Protein AF-A0A257GUP2-F1 (afdb_monomer_lite)

Foldseek 3Di:
DKDKDKDDDLVRLQVVQQVVVVVVVDDPVPDDPGSPDPSSQVVVLVVVQVVVVVVLVVCCLVLVDDDDDDRDHRDDDPDDDDDDDPDPAPAWDWDKDWDQDPVRGIMIMIMIHHDDDRDDPDDDDRPDDPDVVVVVVVVVVVVPPDDDPDDPPVVVVVVVVVPD

pLDDT: mean 77.07, std 12.58, range [42.03, 93.12]

Structure (mmCIF, N/CA/C/O backbone):
data_AF-A0A257GUP2-F1
#
_entry.id   AF-A0A257GUP2-F1
#
loop_
_atom_site.group_PDB
_atom_site.id
_atom_site.type_symbol
_atom_site.label_atom_id
_atom_site.label_alt_id
_atom_site.label_comp_id
_atom_site.label_asym_id
_atom_site.label_entity_id
_atom_site.label_seq_id
_atom_site.pdbx_PDB_ins_code
_atom_site.Cartn_x
_atom_site.Cartn_y
_atom_site.Cartn_z
_atom_site.occupancy
_atom_site.B_iso_or_equiv
_atom_site.auth_seq_id
_atom_site.auth_comp_id
_atom_site.auth_asym_id
_atom_site.auth_atom_id
_atom_site.pdbx_PDB_model_num
ATOM 1 N N . SER A 1 1 ? 8.484 3.786 -17.494 1.00 73.94 1 SER A N 1
ATOM 2 C CA . SER A 1 1 ? 7.887 4.549 -16.370 1.00 73.94 1 SER A CA 1
ATOM 3 C C . SER A 1 1 ? 6.695 3.787 -15.827 1.00 73.94 1 SER A C 1
ATOM 5 O O . SER A 1 1 ? 6.259 2.842 -16.473 1.00 73.94 1 SER A O 1
ATOM 7 N N . GLY A 1 2 ? 6.159 4.151 -14.661 1.00 79.56 2 GLY A N 1
ATOM 8 C CA . GLY A 1 2 ? 4.922 3.534 -14.194 1.00 79.56 2 GLY A CA 1
ATOM 9 C C . GLY A 1 2 ? 4.345 4.137 -12.925 1.00 79.56 2 GLY A C 1
ATOM 10 O O . GLY A 1 2 ? 4.949 5.000 -12.291 1.00 79.56 2 GLY A O 1
ATOM 11 N N . LEU A 1 3 ? 3.160 3.655 -12.578 1.00 84.38 3 LEU A N 1
ATOM 12 C CA . LEU A 1 3 ? 2.375 4.029 -11.418 1.00 84.38 3 LEU A CA 1
ATOM 13 C C . LEU A 1 3 ? 1.956 2.766 -10.665 1.00 84.38 3 LEU A C 1
ATOM 15 O O . LEU A 1 3 ? 1.494 1.798 -11.268 1.00 84.38 3 LEU A O 1
ATOM 19 N N . VAL A 1 4 ? 2.066 2.815 -9.341 1.00 83.81 4 VAL A N 1
ATOM 20 C CA . VAL A 1 4 ? 1.513 1.813 -8.428 1.00 83.81 4 VAL A CA 1
ATOM 21 C C . VAL A 1 4 ? 0.429 2.489 -7.598 1.00 83.81 4 VAL A C 1
ATOM 23 O O . VAL A 1 4 ? 0.668 3.550 -7.022 1.00 83.81 4 VAL A O 1
ATOM 26 N N . VAL A 1 5 ? -0.747 1.874 -7.516 1.00 87.06 5 VAL A N 1
ATOM 27 C CA . VAL A 1 5 ? -1.860 2.322 -6.676 1.00 87.06 5 VAL A CA 1
ATOM 28 C C . VAL A 1 5 ? -2.295 1.173 -5.781 1.00 87.06 5 VAL A C 1
ATOM 30 O O . VAL A 1 5 ? -2.525 0.060 -6.246 1.00 87.06 5 VAL A O 1
ATOM 33 N N . LEU A 1 6 ? -2.427 1.448 -4.488 1.00 88.81 6 LEU A N 1
ATOM 34 C CA . LEU A 1 6 ? -2.974 0.520 -3.506 1.00 88.81 6 LEU A CA 1
ATOM 35 C C . LEU A 1 6 ? -4.288 1.087 -2.982 1.00 88.81 6 LEU A C 1
ATOM 37 O O . LEU A 1 6 ? -4.335 2.218 -2.504 1.00 88.81 6 LEU A O 1
ATOM 41 N N . ASN A 1 7 ? -5.358 0.305 -3.097 1.00 87.44 7 ASN A N 1
ATOM 42 C CA . ASN A 1 7 ? -6.700 0.725 -2.708 1.00 87.44 7 ASN A CA 1
ATOM 43 C C . ASN A 1 7 ? -7.194 -0.101 -1.526 1.00 87.44 7 ASN A C 1
ATOM 45 O O . ASN A 1 7 ? -7.449 -1.298 -1.667 1.00 87.44 7 ASN A O 1
ATOM 49 N N . PHE A 1 8 ? -7.386 0.560 -0.386 1.00 89.62 8 PHE A N 1
ATOM 50 C CA . PHE A 1 8 ? -7.873 -0.053 0.845 1.00 89.62 8 PHE A CA 1
ATOM 51 C C . PHE A 1 8 ? -9.301 0.402 1.146 1.00 89.62 8 PHE A C 1
ATOM 53 O O . PHE A 1 8 ? -9.616 1.590 1.081 1.00 89.62 8 PHE A O 1
ATOM 60 N N . SER A 1 9 ? -10.168 -0.536 1.531 1.00 90.19 9 SER A N 1
ATOM 61 C CA . SER A 1 9 ? -11.419 -0.176 2.202 1.00 90.19 9 SER A CA 1
ATOM 62 C C . SER A 1 9 ? -11.132 0.296 3.631 1.00 90.19 9 SER A C 1
ATOM 64 O O . SER A 1 9 ? -10.114 -0.082 4.213 1.00 90.19 9 SER A O 1
ATOM 66 N N . ALA A 1 10 ? -12.051 1.056 4.236 1.00 89.00 10 ALA A N 1
ATOM 67 C CA . ALA A 1 10 ? -11.919 1.494 5.629 1.00 89.00 10 ALA A CA 1
ATOM 68 C C . ALA A 1 10 ? -11.672 0.318 6.595 1.00 89.00 10 ALA A C 1
ATOM 70 O O . ALA A 1 10 ? -10.799 0.395 7.453 1.00 89.00 10 ALA A O 1
ATOM 71 N N . ALA A 1 11 ? -12.388 -0.798 6.411 1.00 90.94 11 ALA A N 1
ATOM 72 C CA . ALA A 1 11 ? -12.208 -2.003 7.220 1.00 90.94 11 ALA A CA 1
ATOM 73 C C . ALA A 1 11 ? -10.810 -2.622 7.050 1.00 90.94 11 ALA A C 1
ATOM 75 O O . ALA A 1 11 ? -10.203 -3.043 8.031 1.00 90.94 11 ALA A O 1
ATOM 76 N N . THR A 1 12 ? -10.286 -2.631 5.821 1.00 92.12 12 THR A N 1
ATOM 77 C CA . THR A 1 12 ? -8.942 -3.149 5.537 1.00 92.12 12 THR A CA 1
ATOM 78 C C . THR A 1 12 ? -7.863 -2.256 6.139 1.00 92.12 12 THR A C 1
ATOM 80 O O . THR A 1 12 ? -6.946 -2.758 6.777 1.00 92.12 12 THR A O 1
ATOM 83 N N . ALA A 1 13 ? -7.984 -0.937 5.965 1.00 90.56 13 ALA A N 1
ATOM 84 C CA . ALA A 1 13 ? -7.031 0.027 6.508 1.00 90.56 13 ALA A CA 1
ATOM 85 C C . ALA A 1 13 ? -6.959 -0.066 8.038 1.00 90.56 13 ALA A C 1
ATOM 87 O O . ALA A 1 13 ? -5.867 -0.141 8.592 1.00 90.56 13 ALA A O 1
ATOM 88 N N . MET A 1 14 ? -8.114 -0.151 8.708 1.00 91.88 14 MET A N 1
ATOM 89 C CA . MET A 1 14 ? -8.170 -0.341 10.159 1.00 91.88 14 MET A CA 1
ATOM 90 C C . MET A 1 14 ? -7.551 -1.660 10.596 1.00 91.88 14 MET A C 1
ATOM 92 O O . MET A 1 14 ? -6.783 -1.679 11.545 1.00 91.88 14 MET A O 1
ATOM 96 N N . GLU A 1 15 ? -7.838 -2.762 9.904 1.00 92.44 15 GLU A N 1
ATOM 97 C CA . GLU A 1 15 ? -7.243 -4.052 10.247 1.00 92.44 15 GLU A CA 1
ATOM 98 C C . GLU A 1 15 ? -5.714 -4.036 10.122 1.00 92.44 15 GLU A C 1
ATOM 100 O O . GLU A 1 15 ? -5.026 -4.547 11.006 1.00 92.44 15 GLU A O 1
ATOM 105 N N . LEU A 1 16 ? -5.180 -3.457 9.043 1.00 90.00 16 LEU A N 1
ATOM 106 C CA . LEU A 1 16 ? -3.737 -3.354 8.828 1.00 90.00 16 LEU A CA 1
ATOM 107 C C . LEU A 1 16 ? -3.080 -2.467 9.891 1.00 90.00 16 LEU A C 1
ATOM 109 O O . LEU A 1 16 ? -2.083 -2.877 10.482 1.00 90.00 16 LEU A O 1
ATOM 113 N N . TYR A 1 17 ? -3.673 -1.308 10.180 1.00 91.94 17 TYR A N 1
ATOM 114 C CA . TYR A 1 17 ? -3.223 -0.403 11.238 1.00 91.94 17 TYR A CA 1
ATOM 115 C C . TYR A 1 17 ? -3.247 -1.072 12.622 1.00 91.94 17 TYR A C 1
ATOM 117 O O . TYR A 1 17 ? -2.232 -1.077 13.316 1.00 91.94 17 TYR A O 1
ATOM 125 N N . GLU A 1 18 ? -4.370 -1.691 13.003 1.00 91.38 18 GLU A N 1
ATOM 126 C CA . GLU A 1 18 ? -4.523 -2.378 14.289 1.00 91.38 18 GLU A CA 1
ATOM 127 C C . GLU A 1 18 ? -3.474 -3.476 14.451 1.00 91.38 18 GLU A C 1
ATOM 129 O O . GLU A 1 18 ? -2.805 -3.550 15.479 1.00 91.38 18 GLU A O 1
ATOM 134 N N . ASN A 1 19 ? -3.316 -4.332 13.437 1.00 90.19 19 ASN A N 1
ATOM 135 C CA . ASN A 1 19 ? -2.350 -5.424 13.486 1.00 90.19 19 ASN A CA 1
ATOM 136 C C . ASN A 1 19 ? -0.917 -4.894 13.591 1.00 90.19 19 ASN A C 1
ATOM 138 O O . ASN A 1 19 ? -0.124 -5.435 14.356 1.00 90.19 19 ASN A O 1
ATOM 142 N N . TYR A 1 20 ? -0.590 -3.829 12.859 1.00 89.81 20 TYR A N 1
ATOM 143 C CA . TYR A 1 20 ? 0.733 -3.218 12.900 1.00 89.81 20 TYR A CA 1
ATOM 144 C C . TYR A 1 20 ? 1.052 -2.630 14.285 1.00 89.81 20 TYR A C 1
ATOM 146 O O . TYR A 1 20 ? 2.099 -2.932 14.856 1.00 89.81 20 TYR A O 1
ATOM 154 N N . MET A 1 21 ? 0.128 -1.868 14.874 1.00 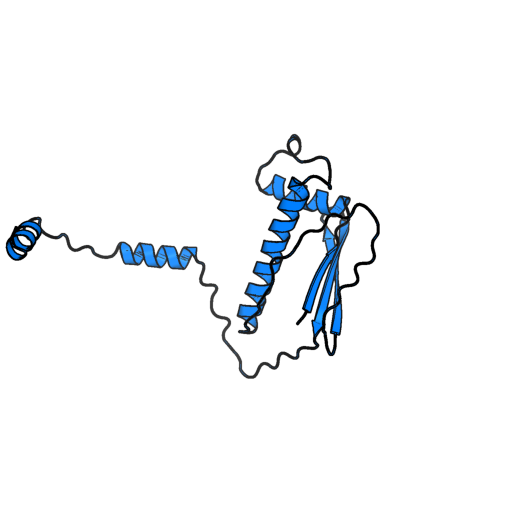89.19 21 MET A N 1
ATOM 155 C CA . MET A 1 21 ? 0.307 -1.275 16.205 1.00 89.19 21 MET A CA 1
ATOM 156 C C . MET A 1 21 ? 0.327 -2.319 17.327 1.00 89.19 21 MET A C 1
ATOM 158 O O . MET A 1 21 ? 1.134 -2.227 18.251 1.00 89.19 21 MET A O 1
ATOM 162 N N . VAL A 1 22 ? -0.509 -3.357 17.238 1.00 90.06 22 VAL A N 1
ATOM 163 C CA . VAL A 1 22 ? -0.488 -4.465 18.204 1.00 90.06 22 VAL A CA 1
ATOM 164 C C . VAL A 1 22 ? 0.831 -5.235 18.126 1.00 90.06 22 VAL A C 1
ATOM 166 O O . VAL A 1 22 ? 1.383 -5.592 19.165 1.00 90.06 22 VAL A O 1
ATOM 169 N N . ASN A 1 23 ? 1.380 -5.441 16.926 1.00 88.31 23 ASN A N 1
ATOM 170 C CA . ASN A 1 23 ? 2.699 -6.059 16.757 1.00 88.31 23 ASN A CA 1
ATOM 171 C C . ASN A 1 23 ? 3.837 -5.186 17.316 1.00 88.31 23 ASN A C 1
ATOM 173 O O . ASN A 1 23 ? 4.857 -5.722 17.737 1.00 88.31 23 ASN A O 1
ATOM 177 N N . MET A 1 24 ? 3.645 -3.865 17.379 1.00 87.62 24 MET A N 1
ATOM 178 C CA . MET A 1 24 ? 4.536 -2.917 18.066 1.00 87.62 24 MET A CA 1
ATOM 179 C C . MET A 1 24 ? 4.337 -2.889 19.595 1.00 87.62 24 MET A C 1
ATOM 181 O O . MET A 1 24 ? 5.035 -2.157 20.293 1.00 87.62 24 MET A O 1
ATOM 185 N N . GLY A 1 25 ? 3.404 -3.679 20.138 1.00 87.44 25 GLY A N 1
ATOM 186 C CA . GLY A 1 25 ? 3.144 -3.785 21.576 1.00 87.44 25 GLY A CA 1
ATOM 187 C C . GLY A 1 25 ? 2.100 -2.808 22.124 1.00 87.44 25 GLY A C 1
ATOM 188 O O . GLY A 1 25 ? 1.887 -2.781 23.336 1.00 87.44 25 GLY A O 1
ATOM 189 N N . MET A 1 26 ? 1.424 -2.033 21.270 1.00 87.75 26 MET A N 1
ATOM 190 C CA . MET A 1 26 ? 0.371 -1.113 21.705 1.00 87.75 26 MET A CA 1
ATOM 191 C C . MET A 1 26 ? -0.928 -1.872 22.040 1.00 87.75 26 MET A C 1
ATOM 193 O O . MET A 1 26 ? -1.369 -2.731 21.264 1.00 87.75 26 MET A O 1
ATOM 197 N N . PRO A 1 27 ? -1.587 -1.576 23.175 1.00 87.81 27 PRO A N 1
ATOM 198 C CA . PRO A 1 27 ? -2.844 -2.219 23.527 1.00 87.81 27 PRO A CA 1
ATOM 199 C C . PRO A 1 27 ? -3.990 -1.723 22.638 1.00 87.81 27 PRO A C 1
ATOM 201 O O . PRO A 1 27 ? -4.102 -0.541 22.323 1.00 87.81 27 PRO A O 1
ATOM 204 N N . LYS A 1 28 ? -4.926 -2.622 22.306 1.00 84.88 28 LYS A N 1
ATOM 205 C CA . LYS A 1 28 ? -6.079 -2.303 21.439 1.00 84.88 28 LYS A CA 1
ATOM 206 C C . LYS A 1 28 ? -6.955 -1.150 21.939 1.00 84.88 28 LYS A C 1
ATOM 208 O O . LYS A 1 28 ? -7.658 -0.542 21.144 1.00 84.88 28 LYS A O 1
ATOM 213 N N . SER A 1 29 ? -6.943 -0.877 23.241 1.00 86.38 29 SER A N 1
ATOM 214 C CA . SER A 1 29 ? -7.694 0.219 23.858 1.00 86.38 29 SER A CA 1
ATOM 215 C C . SER A 1 29 ? -7.148 1.609 23.530 1.00 86.38 29 SER A C 1
ATOM 217 O O . SER A 1 29 ? -7.880 2.579 23.688 1.00 86.38 29 SER A O 1
ATOM 219 N N . GLU A 1 30 ? -5.884 1.707 23.117 1.00 83.94 30 GLU A N 1
ATOM 220 C CA . GLU A 1 30 ? -5.205 2.974 22.806 1.00 83.94 30 GLU A CA 1
ATOM 221 C C . GLU A 1 30 ? -5.201 3.290 21.306 1.00 83.94 30 GLU A C 1
ATOM 223 O O . GLU A 1 30 ? -4.773 4.365 20.903 1.00 83.94 30 GLU A O 1
ATOM 228 N N . LEU A 1 31 ? -5.717 2.373 20.484 1.00 86.06 31 LEU A N 1
ATOM 229 C CA . LEU A 1 31 ? -5.764 2.526 19.037 1.00 86.06 31 LEU A CA 1
ATOM 230 C C . LEU A 1 31 ? -6.815 3.550 18.609 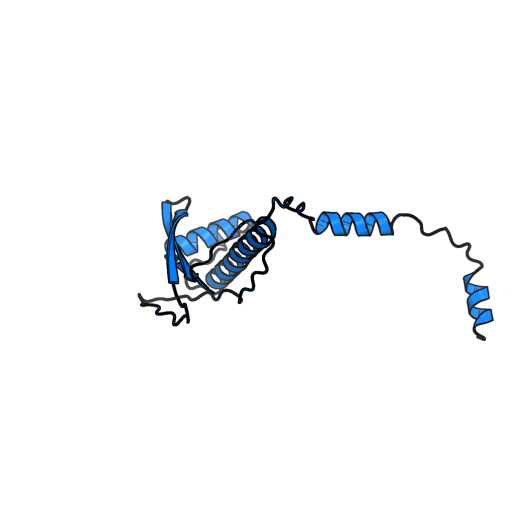1.00 86.06 31 LEU A C 1
ATOM 232 O O . LEU A 1 31 ? -7.894 3.661 19.203 1.00 86.06 31 LEU A O 1
ATOM 236 N N . ALA A 1 32 ? -6.535 4.238 17.504 1.00 82.81 32 ALA A N 1
ATOM 237 C CA . ALA A 1 32 ? -7.513 5.083 16.844 1.00 82.81 32 ALA A CA 1
ATOM 238 C C . ALA A 1 32 ? -8.780 4.281 16.505 1.00 82.81 32 ALA A C 1
ATOM 240 O O . ALA A 1 32 ? -8.725 3.186 15.952 1.00 82.81 32 ALA A O 1
ATOM 241 N N . SER A 1 33 ? -9.947 4.851 16.798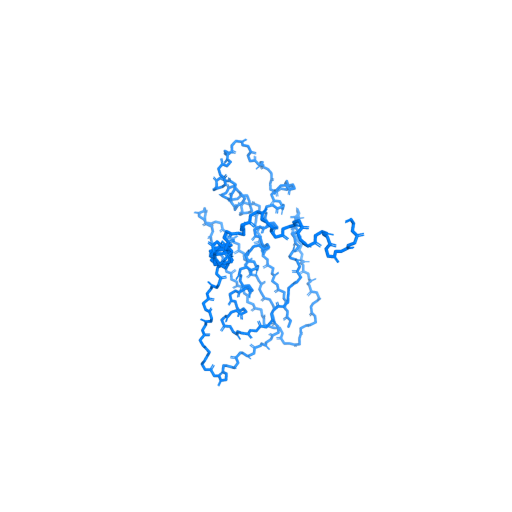 1.00 81.31 33 SER A N 1
ATOM 242 C CA . SER A 1 33 ? -11.238 4.224 16.488 1.00 81.31 33 SER A CA 1
ATOM 243 C C . SER A 1 33 ? -11.737 4.541 15.074 1.00 81.31 33 SER A C 1
ATOM 245 O O . SER A 1 33 ? -12.608 3.846 14.550 1.00 81.31 33 SER A O 1
ATOM 247 N N . ALA A 1 34 ? -11.198 5.592 14.448 1.00 82.69 34 ALA A N 1
ATOM 248 C CA . ALA A 1 34 ? -11.637 6.093 13.154 1.00 82.69 34 ALA A CA 1
ATOM 249 C C . ALA A 1 34 ? -10.555 5.923 12.081 1.00 82.69 34 ALA A C 1
ATOM 251 O O . ALA A 1 34 ? -9.443 6.428 12.217 1.00 82.69 34 ALA A O 1
ATOM 252 N N . HIS A 1 35 ? -10.937 5.317 10.955 1.00 79.25 35 HIS A N 1
ATOM 253 C CA . HIS A 1 35 ? -10.080 5.149 9.772 1.00 79.25 35 HIS A CA 1
ATOM 254 C C . HIS A 1 35 ? -9.634 6.465 9.125 1.00 79.25 35 HIS A C 1
ATOM 256 O O . HIS A 1 35 ? -8.688 6.478 8.346 1.00 79.25 35 HIS A O 1
ATOM 262 N N . THR A 1 36 ? -10.321 7.567 9.427 1.00 82.25 36 THR A N 1
ATOM 263 C CA . THR A 1 36 ? -9.978 8.915 8.961 1.00 82.25 36 THR A CA 1
ATOM 264 C C . THR A 1 36 ? -9.023 9.646 9.901 1.00 82.25 36 THR A C 1
ATOM 266 O O . THR A 1 36 ? -8.770 10.825 9.682 1.00 82.25 36 THR A O 1
ATOM 269 N N . SER A 1 37 ? -8.559 9.007 10.980 1.00 85.38 37 SER A N 1
ATOM 270 C CA . SER A 1 37 ? -7.560 9.596 11.873 1.00 85.38 37 SER A CA 1
ATOM 271 C C . SER A 1 37 ? -6.249 9.825 11.122 1.00 85.38 37 SER A C 1
ATOM 273 O O . SER A 1 37 ? -5.811 8.961 10.355 1.00 85.38 37 SER A O 1
ATOM 275 N N . ASP A 1 38 ? -5.596 10.956 11.390 1.00 85.06 38 ASP A N 1
ATOM 276 C CA . ASP A 1 38 ? -4.277 11.273 10.833 1.00 85.06 38 ASP A CA 1
ATOM 277 C C . ASP A 1 38 ? -3.256 10.180 11.169 1.00 85.06 38 ASP A C 1
ATOM 279 O O . ASP A 1 38 ? -2.415 9.836 10.344 1.00 85.06 38 ASP A O 1
ATOM 283 N N . GLU A 1 39 ? -3.374 9.565 12.347 1.00 87.50 39 GLU A N 1
ATOM 284 C CA . GLU A 1 39 ? -2.528 8.451 12.772 1.00 87.50 39 GLU A CA 1
ATOM 285 C C . GLU A 1 39 ? -2.631 7.252 11.820 1.00 87.50 39 GLU A C 1
ATOM 287 O O . GLU A 1 39 ? -1.611 6.741 11.361 1.00 87.50 39 GLU A O 1
ATOM 292 N N . VAL A 1 40 ? -3.852 6.845 11.455 1.00 87.31 40 VAL A N 1
ATOM 293 C CA . VAL A 1 40 ? -4.075 5.727 10.525 1.00 87.31 40 VAL A CA 1
ATOM 294 C C . VAL A 1 40 ? -3.470 6.062 9.165 1.00 87.31 40 VAL A C 1
ATOM 296 O O . VAL A 1 40 ? -2.773 5.235 8.584 1.00 87.31 40 VAL A O 1
ATOM 299 N N . SER A 1 41 ? -3.676 7.287 8.670 1.00 85.56 41 SER A N 1
ATOM 300 C CA . SER A 1 41 ? -3.091 7.734 7.401 1.00 85.56 41 SER A CA 1
ATOM 301 C C . SER A 1 41 ? -1.560 7.743 7.436 1.00 85.56 41 SER A C 1
ATOM 303 O O . SER A 1 41 ? -0.927 7.321 6.469 1.00 85.56 41 SER A O 1
ATOM 305 N N . ASN A 1 42 ? -0.961 8.190 8.541 1.00 86.81 42 ASN A N 1
ATOM 306 C CA . ASN A 1 42 ? 0.489 8.244 8.712 1.00 86.81 42 ASN A CA 1
ATOM 307 C C . ASN A 1 42 ? 1.099 6.842 8.772 1.00 86.81 42 ASN A C 1
ATOM 309 O O . ASN A 1 42 ? 2.045 6.563 8.040 1.00 86.81 42 ASN A O 1
ATOM 313 N N . ILE A 1 43 ? 0.531 5.944 9.581 1.00 88.56 43 ILE A N 1
ATOM 314 C CA . ILE A 1 43 ? 1.011 4.561 9.700 1.00 88.56 43 ILE A CA 1
ATOM 315 C C . ILE A 1 43 ? 0.829 3.801 8.390 1.00 88.56 43 ILE A C 1
ATOM 317 O O . ILE A 1 43 ? 1.738 3.099 7.958 1.00 88.56 43 ILE A O 1
ATOM 321 N N . MET A 1 44 ? -0.311 3.968 7.717 1.00 88.25 44 MET A N 1
ATOM 322 C CA . MET A 1 44 ? -0.513 3.371 6.399 1.00 88.25 44 MET A CA 1
ATOM 323 C C . MET A 1 44 ? 0.483 3.935 5.382 1.00 88.25 44 MET A C 1
ATOM 325 O O . MET A 1 44 ? 1.056 3.166 4.618 1.00 88.25 44 MET A O 1
ATOM 329 N N . GLY A 1 45 ? 0.742 5.245 5.395 1.00 86.06 45 GLY A N 1
ATOM 330 C CA . GLY A 1 45 ? 1.752 5.876 4.544 1.00 86.06 45 GLY A CA 1
ATOM 331 C C . GLY A 1 45 ? 3.158 5.322 4.783 1.00 86.06 45 GLY A C 1
ATOM 332 O O . GLY A 1 45 ? 3.853 4.992 3.824 1.00 86.06 45 GLY A O 1
ATOM 333 N N . GLU A 1 46 ? 3.546 5.144 6.044 1.00 87.44 46 GLU A N 1
ATOM 334 C CA . GLU A 1 46 ? 4.841 4.577 6.424 1.00 87.44 46 GLU A CA 1
ATOM 335 C C . GLU A 1 46 ? 4.960 3.099 6.040 1.00 87.44 46 GLU A C 1
ATOM 337 O O . GLU A 1 46 ? 5.949 2.683 5.438 1.00 87.44 46 GLU A O 1
ATOM 342 N N . LEU A 1 47 ? 3.914 2.308 6.281 1.00 87.12 47 LEU A N 1
ATOM 343 C CA . LEU A 1 47 ? 3.871 0.917 5.841 1.00 87.12 47 LEU A CA 1
ATOM 344 C C . LEU A 1 47 ? 3.995 0.818 4.312 1.00 87.12 47 LEU A C 1
ATOM 346 O O . LEU A 1 47 ? 4.685 -0.062 3.802 1.00 87.12 47 LEU A O 1
ATOM 350 N N . MET A 1 48 ? 3.365 1.730 3.563 1.00 84.88 48 MET A N 1
ATOM 351 C CA . MET A 1 48 ? 3.506 1.774 2.106 1.00 84.88 48 MET A CA 1
ATOM 352 C C . MET A 1 48 ? 4.916 2.197 1.681 1.00 84.88 48 MET A C 1
ATOM 354 O O . MET A 1 48 ? 5.462 1.587 0.763 1.00 84.88 48 MET A O 1
ATOM 358 N N . ASN A 1 49 ? 5.527 3.187 2.343 1.00 84.88 49 ASN A N 1
ATOM 359 C CA . ASN A 1 49 ? 6.931 3.554 2.116 1.00 84.88 49 ASN A CA 1
ATOM 360 C C . ASN A 1 49 ? 7.841 2.328 2.238 1.00 84.88 49 ASN A C 1
ATOM 362 O O . ASN A 1 49 ? 8.638 2.063 1.338 1.00 84.88 49 ASN A O 1
ATOM 366 N N . GLN A 1 50 ? 7.678 1.559 3.314 1.00 85.88 50 GLN A N 1
ATOM 367 C CA . GLN A 1 50 ? 8.479 0.368 3.592 1.00 85.88 50 GLN A CA 1
ATOM 368 C C . GLN A 1 50 ? 8.252 -0.727 2.551 1.00 85.88 50 GLN A C 1
ATOM 370 O O . GLN A 1 50 ? 9.212 -1.230 1.977 1.00 85.88 50 GLN A O 1
ATOM 375 N N . ILE A 1 51 ? 6.994 -1.051 2.230 1.00 84.56 51 ILE A N 1
ATOM 376 C CA . ILE A 1 51 ? 6.678 -2.105 1.254 1.00 84.56 51 ILE A CA 1
ATOM 377 C C . ILE A 1 51 ? 7.248 -1.776 -0.126 1.00 84.56 51 ILE A C 1
ATOM 379 O O . ILE A 1 51 ? 7.817 -2.653 -0.781 1.00 84.56 51 ILE A O 1
ATOM 383 N N . VAL A 1 52 ? 7.098 -0.532 -0.594 1.00 82.25 52 VAL A N 1
ATOM 384 C CA . VAL A 1 52 ? 7.614 -0.175 -1.919 1.00 82.25 52 VAL A CA 1
ATOM 385 C C . VAL A 1 52 ? 9.143 -0.052 -1.898 1.00 82.25 52 VAL A C 1
ATOM 387 O O . VAL A 1 52 ? 9.793 -0.482 -2.853 1.00 82.25 52 VAL A O 1
ATOM 390 N N . GLY A 1 53 ? 9.734 0.426 -0.801 1.00 83.88 53 GLY A N 1
ATOM 391 C CA . GLY A 1 53 ? 11.185 0.416 -0.591 1.00 83.88 53 GLY A CA 1
ATOM 392 C C . GLY A 1 53 ? 11.778 -0.995 -0.659 1.00 83.88 53 GLY A C 1
ATOM 393 O O . GLY A 1 53 ? 12.686 -1.247 -1.450 1.00 83.88 53 GLY A O 1
ATOM 394 N N . ASP A 1 54 ? 11.204 -1.946 0.077 1.00 85.88 54 ASP A N 1
ATOM 395 C CA . ASP A 1 54 ? 11.625 -3.350 0.066 1.00 85.88 54 ASP A CA 1
ATOM 396 C C . ASP A 1 54 ? 11.465 -3.989 -1.314 1.00 85.88 54 ASP A C 1
ATOM 398 O O . ASP A 1 54 ? 12.356 -4.695 -1.795 1.00 85.88 54 ASP A O 1
ATOM 402 N N . PHE A 1 55 ? 10.330 -3.749 -1.975 1.00 82.88 55 PHE A N 1
ATOM 403 C CA . PHE A 1 55 ? 10.077 -4.283 -3.309 1.00 82.88 55 PHE A CA 1
ATOM 404 C C . PHE A 1 55 ? 11.087 -3.746 -4.329 1.00 82.88 55 PHE A C 1
ATOM 406 O O . PHE A 1 55 ? 11.726 -4.523 -5.038 1.00 82.88 55 PHE A O 1
ATOM 413 N N . THR A 1 56 ? 11.277 -2.427 -4.381 1.00 79.88 56 THR A N 1
ATOM 414 C CA . THR A 1 56 ? 12.233 -1.798 -5.305 1.00 79.88 56 THR A CA 1
ATOM 415 C C . THR A 1 56 ? 13.668 -2.225 -5.011 1.00 79.88 56 THR A C 1
ATOM 417 O O . THR A 1 56 ? 14.416 -2.502 -5.949 1.00 79.88 56 THR A O 1
ATOM 420 N N . GLY A 1 57 ? 14.036 -2.373 -3.734 1.00 84.00 57 GLY A N 1
ATOM 421 C CA . GLY A 1 57 ? 15.327 -2.907 -3.308 1.00 84.00 57 GLY A CA 1
ATOM 422 C C . GLY A 1 57 ? 15.567 -4.336 -3.798 1.00 84.00 57 GLY A C 1
ATOM 423 O O . GLY A 1 57 ? 16.627 -4.621 -4.358 1.00 84.00 57 GLY A O 1
ATOM 424 N N . LYS A 1 58 ? 14.572 -5.224 -3.666 1.00 84.19 58 LYS A N 1
ATOM 425 C CA . LYS A 1 58 ? 14.647 -6.607 -4.171 1.00 84.19 58 LYS A CA 1
ATOM 426 C C . LYS A 1 58 ? 14.818 -6.656 -5.687 1.00 84.19 58 LYS A C 1
ATOM 428 O O . LYS A 1 58 ? 15.752 -7.298 -6.158 1.00 84.19 58 LYS A O 1
ATOM 433 N N . ILE A 1 59 ? 13.996 -5.921 -6.440 1.00 80.56 59 ILE A N 1
ATOM 434 C CA . ILE A 1 59 ? 14.084 -5.892 -7.909 1.00 80.56 59 ILE A CA 1
ATOM 435 C C . ILE A 1 59 ? 15.422 -5.309 -8.377 1.00 80.56 59 ILE A C 1
ATOM 437 O O . ILE A 1 59 ? 16.047 -5.854 -9.285 1.00 80.56 59 ILE A O 1
ATOM 441 N N . ARG A 1 60 ? 15.896 -4.230 -7.741 1.00 80.62 60 ARG A N 1
ATOM 442 C CA . ARG A 1 60 ? 17.217 -3.648 -8.017 1.00 80.62 60 ARG A CA 1
ATOM 443 C C . ARG A 1 60 ? 18.327 -4.685 -7.873 1.00 80.62 60 ARG A C 1
ATOM 445 O O . ARG A 1 60 ? 19.230 -4.716 -8.703 1.00 80.62 60 ARG A O 1
ATOM 452 N N . ARG A 1 61 ? 18.263 -5.520 -6.836 1.00 80.19 61 ARG A N 1
ATOM 453 C CA . ARG A 1 61 ? 19.260 -6.563 -6.567 1.00 80.19 61 ARG A CA 1
ATOM 454 C C . ARG A 1 61 ? 19.179 -7.706 -7.572 1.00 80.19 61 ARG A C 1
ATOM 456 O O . ARG A 1 61 ? 20.194 -8.101 -8.132 1.00 80.19 61 ARG A O 1
ATOM 463 N N . GLU A 1 62 ? 17.971 -8.205 -7.808 1.00 78.44 62 GLU A N 1
ATOM 464 C CA . GLU A 1 62 ? 17.719 -9.379 -8.645 1.00 78.44 62 GLU A CA 1
ATOM 465 C C . GLU A 1 62 ? 17.990 -9.106 -10.127 1.00 78.44 62 GLU A C 1
ATOM 467 O O . GLU A 1 62 ? 18.533 -9.952 -10.834 1.00 78.44 62 GLU A O 1
ATOM 472 N N . LEU A 1 63 ? 17.648 -7.906 -10.597 1.00 75.06 63 LEU A N 1
ATOM 473 C CA . LEU A 1 63 ? 17.783 -7.525 -12.001 1.00 75.06 63 LEU A CA 1
ATOM 474 C C . LEU A 1 63 ? 18.991 -6.611 -12.268 1.00 75.06 63 LEU A C 1
ATOM 476 O O . LEU A 1 63 ? 19.203 -6.218 -13.414 1.00 75.06 63 LEU A O 1
ATOM 480 N N . GLN A 1 64 ? 19.763 -6.250 -11.234 1.00 72.56 64 GLN A N 1
ATOM 481 C CA . GLN A 1 64 ? 20.874 -5.285 -11.301 1.00 72.56 64 GLN A CA 1
ATOM 482 C C . GLN A 1 64 ? 20.489 -3.960 -11.993 1.00 72.56 64 GLN A C 1
ATOM 484 O O . GLN A 1 64 ? 21.280 -3.364 -12.725 1.00 72.56 64 GLN A O 1
ATOM 489 N N . THR A 1 65 ? 19.259 -3.483 -11.776 1.00 72.31 65 THR A N 1
ATOM 490 C CA . THR A 1 65 ? 18.737 -2.262 -12.416 1.00 72.31 65 THR A CA 1
ATOM 491 C C . THR A 1 65 ? 18.725 -1.084 -11.454 1.00 72.31 65 THR A C 1
ATOM 493 O O . THR A 1 65 ? 18.710 -1.247 -10.235 1.00 72.31 65 THR A O 1
ATOM 496 N N . ASN A 1 66 ? 18.702 0.134 -11.995 1.00 75.44 66 ASN A N 1
ATOM 497 C CA . ASN A 1 66 ? 18.450 1.322 -11.192 1.00 75.44 66 ASN A CA 1
ATOM 498 C C . ASN A 1 66 ? 16.968 1.695 -11.279 1.00 75.44 66 ASN A C 1
ATOM 500 O O . ASN A 1 66 ? 16.482 2.060 -12.350 1.00 75.44 66 ASN A O 1
ATOM 504 N N . ILE A 1 67 ? 16.266 1.622 -10.149 1.00 76.44 67 ILE A N 1
ATOM 505 C CA . ILE A 1 67 ? 14.872 2.047 -10.030 1.00 76.44 67 ILE A CA 1
ATOM 506 C C . ILE A 1 67 ? 14.848 3.331 -9.215 1.00 76.44 67 ILE A C 1
ATOM 508 O O . ILE A 1 67 ? 15.312 3.363 -8.077 1.00 76.44 67 ILE A O 1
ATOM 512 N N . THR A 1 68 ? 14.285 4.385 -9.795 1.00 75.31 68 THR A N 1
ATOM 513 C CA . THR A 1 68 ? 13.982 5.621 -9.079 1.00 75.31 68 THR A CA 1
ATOM 514 C C . THR A 1 68 ? 12.494 5.659 -8.757 1.00 75.31 68 THR A C 1
ATOM 516 O O . THR A 1 68 ? 11.653 5.307 -9.585 1.00 75.31 68 THR A O 1
ATOM 519 N N . GLN A 1 69 ? 12.160 6.069 -7.536 1.00 70.25 69 GLN A N 1
ATOM 520 C CA . GLN A 1 69 ? 10.781 6.169 -7.080 1.00 70.25 69 GLN A CA 1
ATOM 521 C C . GLN A 1 69 ? 10.570 7.499 -6.356 1.00 70.25 69 GLN A C 1
ATOM 523 O O . GLN A 1 69 ? 11.407 7.935 -5.567 1.00 70.25 69 GLN A O 1
ATOM 528 N N . ASN A 1 70 ? 9.430 8.134 -6.615 1.00 75.38 70 ASN A N 1
ATOM 529 C CA . ASN A 1 70 ? 8.951 9.242 -5.797 1.00 75.38 70 ASN A CA 1
ATOM 530 C C . ASN A 1 70 ? 8.363 8.706 -4.484 1.00 75.38 70 ASN A C 1
ATOM 532 O O . ASN A 1 70 ? 7.847 7.586 -4.452 1.00 75.38 70 ASN A O 1
ATOM 536 N N . GLN A 1 71 ? 8.373 9.520 -3.423 1.00 75.62 71 GLN A N 1
ATOM 537 C CA . GLN A 1 71 ? 7.698 9.148 -2.178 1.00 75.62 71 GLN A CA 1
ATOM 538 C C . GLN A 1 71 ? 6.215 8.844 -2.448 1.00 75.62 71 GLN A C 1
ATOM 540 O O . GLN A 1 71 ? 5.531 9.670 -3.073 1.00 75.62 71 GLN A O 1
ATOM 545 N N . PRO A 1 72 ? 5.707 7.679 -2.011 1.00 77.69 72 PRO A N 1
ATOM 546 C CA . PRO A 1 72 ? 4.295 7.372 -2.117 1.00 77.69 72 PRO A CA 1
ATOM 547 C C . PRO A 1 72 ? 3.488 8.377 -1.292 1.00 77.69 72 PRO A C 1
ATOM 549 O O . PRO A 1 72 ? 3.889 8.827 -0.220 1.00 77.69 72 PRO A O 1
ATOM 552 N N . LYS A 1 73 ? 2.332 8.758 -1.832 1.00 81.88 73 LYS A N 1
ATOM 553 C CA . LYS A 1 73 ? 1.422 9.712 -1.200 1.00 81.88 73 LYS A CA 1
ATOM 554 C C . LYS A 1 73 ? 0.163 8.980 -0.769 1.00 81.88 73 LYS A C 1
ATOM 556 O O . LYS A 1 73 ? -0.511 8.386 -1.608 1.00 81.88 73 LYS A O 1
ATOM 561 N N . MET A 1 74 ? -0.156 9.054 0.520 1.00 81.69 74 MET A N 1
ATOM 562 C CA . MET A 1 74 ? -1.404 8.517 1.055 1.00 81.69 74 MET A CA 1
ATOM 563 C C . MET A 1 74 ? -2.536 9.522 0.829 1.00 81.69 74 MET A C 1
ATOM 565 O O . MET A 1 74 ? -2.402 10.702 1.150 1.00 81.69 74 MET A O 1
ATOM 569 N N . LEU A 1 75 ? -3.646 9.055 0.260 1.00 80.75 75 LEU A N 1
ATOM 570 C CA . LEU A 1 75 ? -4.839 9.862 0.014 1.00 80.75 75 LEU A CA 1
ATOM 571 C C . LEU A 1 75 ? -6.030 9.224 0.725 1.00 80.75 75 LEU A C 1
ATOM 573 O O . LEU A 1 75 ? -6.426 8.105 0.404 1.00 80.75 75 LEU A O 1
ATOM 577 N N . VAL A 1 76 ? -6.619 9.953 1.671 1.00 79.25 76 VAL A N 1
ATOM 578 C CA . VAL A 1 76 ? -7.844 9.535 2.362 1.00 79.25 76 VAL A CA 1
ATOM 579 C C . VAL A 1 76 ? -9.040 10.155 1.653 1.00 79.25 76 VAL A C 1
ATOM 581 O O . VAL A 1 76 ? -9.162 11.375 1.546 1.00 79.25 76 VAL A O 1
ATOM 584 N N . LEU A 1 77 ? -9.929 9.305 1.143 1.00 80.19 77 LEU A N 1
ATOM 585 C CA . LEU A 1 77 ? -11.072 9.715 0.336 1.00 80.19 77 LEU A CA 1
ATOM 586 C C . LEU A 1 77 ? -12.366 9.228 0.989 1.00 80.19 77 LEU A C 1
ATOM 588 O O . LEU A 1 77 ? -12.618 8.033 1.085 1.00 80.19 77 LEU A O 1
ATOM 592 N N . ASN A 1 78 ? -13.219 10.170 1.394 1.00 74.81 78 ASN A N 1
ATOM 593 C CA . ASN A 1 78 ? -14.506 9.878 2.044 1.00 74.81 78 ASN A CA 1
ATOM 594 C C . ASN A 1 78 ? -15.661 9.669 1.048 1.00 74.81 78 ASN A C 1
ATOM 596 O O . ASN A 1 78 ? -16.818 9.534 1.443 1.00 74.81 78 ASN A O 1
ATOM 600 N N . LYS A 1 79 ? -15.375 9.710 -0.256 1.00 74.75 79 LYS A N 1
ATOM 601 C CA . LYS A 1 79 ? -16.346 9.527 -1.339 1.00 74.75 79 LYS A CA 1
ATOM 602 C C . LYS A 1 79 ? -15.739 8.643 -2.414 1.00 74.75 79 LYS A C 1
ATOM 604 O O . LYS A 1 79 ? -14.532 8.684 -2.638 1.00 74.75 79 LYS A O 1
ATOM 609 N N . GLN A 1 80 ? -16.590 7.896 -3.111 1.00 69.38 80 GLN A N 1
ATOM 610 C CA . GLN A 1 80 ? -16.170 7.192 -4.313 1.00 69.38 80 GLN A CA 1
ATOM 611 C C . GLN A 1 80 ? -15.751 8.223 -5.365 1.00 69.38 80 GLN A C 1
ATOM 613 O O . GLN A 1 80 ? -16.543 9.082 -5.754 1.00 69.38 80 GLN A O 1
ATOM 618 N N . VAL A 1 81 ? -14.498 8.146 -5.799 1.00 68.38 81 VAL A N 1
ATOM 619 C CA . VAL A 1 81 ? -13.922 9.017 -6.824 1.00 68.38 81 VAL A CA 1
ATOM 620 C C . VAL A 1 81 ? -13.280 8.162 -7.904 1.00 68.38 81 VAL A C 1
ATOM 622 O O . VAL A 1 81 ? -12.779 7.072 -7.633 1.00 68.38 81 VAL A O 1
ATOM 625 N N . VAL A 1 82 ? -13.306 8.660 -9.136 1.00 72.19 82 VAL A N 1
ATOM 626 C CA . VAL A 1 82 ? -12.528 8.093 -10.236 1.00 72.19 82 VAL A CA 1
ATOM 627 C C . VAL A 1 82 ? -11.208 8.844 -10.264 1.00 72.19 82 VAL A C 1
ATOM 629 O O . VAL A 1 82 ? -11.189 10.050 -10.512 1.00 72.19 82 VAL A O 1
ATOM 632 N N . LEU A 1 83 ? -10.114 8.148 -9.962 1.00 65.44 83 LEU A N 1
ATOM 633 C CA . LEU A 1 83 ? -8.778 8.711 -10.081 1.00 65.44 83 LEU A CA 1
ATOM 634 C C . LEU A 1 83 ? -8.268 8.442 -11.498 1.00 65.44 83 LEU A C 1
ATOM 636 O O . LEU A 1 83 ? -7.901 7.317 -11.827 1.00 65.44 83 LEU A O 1
ATOM 640 N N . SER A 1 84 ? -8.255 9.476 -12.334 1.00 67.00 84 SER A N 1
ATOM 641 C CA . SER A 1 84 ? -7.565 9.433 -13.622 1.00 67.00 84 SER A CA 1
ATOM 642 C C . SER A 1 84 ? -6.156 9.962 -13.421 1.00 67.00 84 SER A C 1
ATOM 644 O O . SER A 1 84 ? -5.979 11.136 -13.096 1.00 67.00 84 SER A O 1
ATOM 646 N N . VAL A 1 85 ? -5.158 9.101 -13.590 1.00 66.31 85 VAL A N 1
ATOM 647 C CA . VAL A 1 85 ? -3.758 9.516 -13.516 1.00 66.31 85 VAL A CA 1
ATOM 648 C C . VAL A 1 85 ? -3.230 9.672 -14.932 1.00 66.31 85 VAL A C 1
ATOM 650 O O . VAL A 1 85 ? -3.099 8.692 -15.663 1.00 66.31 85 VAL A O 1
ATOM 653 N N . ASP A 1 86 ? -2.950 10.916 -15.312 1.00 66.50 86 ASP A N 1
ATOM 654 C CA . ASP A 1 86 ? -2.302 11.236 -16.580 1.00 66.50 86 ASP A CA 1
ATOM 655 C C . ASP A 1 86 ? -0.816 10.880 -16.463 1.00 66.50 86 ASP A C 1
ATOM 657 O O . ASP A 1 86 ? -0.002 11.619 -15.905 1.00 66.50 86 ASP A O 1
ATOM 661 N N . THR A 1 87 ? -0.493 9.661 -16.881 1.00 67.62 87 THR A N 1
ATOM 662 C CA . THR A 1 87 ? 0.880 9.175 -16.981 1.00 67.62 87 THR A CA 1
ATOM 663 C C . THR A 1 87 ? 1.214 9.080 -18.460 1.00 67.62 87 THR A C 1
ATOM 665 O O . THR A 1 87 ? 0.496 8.431 -19.216 1.00 67.62 87 THR A O 1
ATOM 668 N N . GLN A 1 88 ? 2.296 9.742 -18.880 1.00 68.88 88 GLN A N 1
ATOM 669 C CA . GLN A 1 88 ? 2.823 9.614 -20.239 1.00 68.88 88 GLN A CA 1
ATOM 670 C C . GLN A 1 88 ? 3.470 8.230 -20.371 1.00 68.88 88 GLN A C 1
ATOM 672 O O . GLN A 1 88 ? 4.660 8.067 -20.111 1.00 68.88 88 GLN A O 1
ATOM 677 N N . LEU A 1 89 ? 2.642 7.229 -20.672 1.00 75.81 89 LEU A N 1
ATOM 678 C CA . LEU A 1 89 ? 3.042 5.853 -20.945 1.00 75.81 89 LEU A CA 1
ATOM 679 C C . LEU A 1 89 ? 2.807 5.573 -22.432 1.00 75.81 89 LEU A C 1
ATOM 681 O O . LEU A 1 89 ? 1.706 5.807 -22.934 1.00 75.81 89 LEU A O 1
ATOM 685 N N . ASP A 1 90 ? 3.823 5.073 -23.131 1.00 75.56 90 ASP A N 1
ATOM 686 C CA . ASP A 1 90 ? 3.756 4.820 -24.577 1.00 75.56 90 ASP A CA 1
ATOM 687 C C . ASP A 1 90 ? 2.949 3.550 -24.876 1.00 75.56 90 ASP A C 1
ATOM 689 O O . ASP A 1 90 ? 2.074 3.523 -25.744 1.00 75.56 90 ASP A O 1
ATOM 693 N N . GLN A 1 91 ? 3.242 2.477 -24.135 1.00 78.88 91 GLN A N 1
ATOM 694 C CA . GLN A 1 91 ? 2.566 1.181 -24.230 1.00 78.88 91 GLN A CA 1
ATOM 695 C C . GLN A 1 91 ? 2.277 0.659 -22.819 1.00 78.88 91 GLN A C 1
ATOM 697 O O . GLN A 1 91 ? 3.019 -0.191 -22.316 1.00 78.88 91 GLN A O 1
ATOM 702 N N . PRO A 1 92 ? 1.233 1.182 -22.149 1.00 80.44 92 PRO A N 1
ATOM 703 C CA . PRO A 1 92 ? 0.942 0.814 -20.774 1.00 80.44 92 PRO A CA 1
ATOM 704 C C . PRO A 1 92 ? 0.451 -0.634 -20.674 1.00 80.44 92 PRO A C 1
ATOM 706 O O . PRO A 1 92 ? -0.564 -1.012 -21.259 1.00 80.44 92 PRO A O 1
ATOM 709 N N . GLU A 1 93 ? 1.128 -1.431 -19.855 1.00 83.19 93 GLU A N 1
ATOM 710 C CA . GLU A 1 93 ? 0.608 -2.683 -19.323 1.00 83.19 93 GLU A CA 1
ATOM 711 C C . GLU A 1 93 ? 0.013 -2.446 -17.937 1.00 83.19 93 GLU A C 1
ATOM 713 O O . GLU A 1 93 ? 0.688 -1.950 -17.034 1.00 83.19 93 GLU A O 1
ATOM 718 N N . SER A 1 94 ? -1.248 -2.846 -17.755 1.00 86.06 94 SER A N 1
ATOM 719 C CA . SER A 1 94 ? -1.914 -2.805 -16.455 1.00 86.06 94 SER A CA 1
ATOM 720 C C . SER A 1 94 ? -2.013 -4.202 -15.848 1.00 86.06 94 SER A C 1
ATOM 722 O O . SER A 1 94 ? -2.447 -5.157 -16.496 1.00 86.06 94 SER A O 1
ATOM 724 N N . ARG A 1 95 ? -1.618 -4.325 -14.582 1.00 87.69 95 ARG A N 1
ATOM 725 C CA . ARG A 1 95 ? -1.721 -5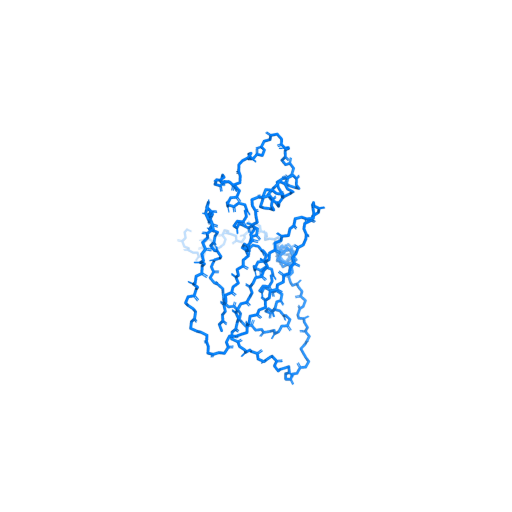.544 -13.779 1.00 87.69 95 ARG A CA 1
ATOM 726 C C . ARG A 1 95 ? -2.454 -5.213 -12.486 1.00 87.69 95 ARG A C 1
ATOM 728 O O . ARG A 1 95 ? -2.107 -4.252 -11.807 1.00 87.69 95 ARG A O 1
ATOM 735 N N . ARG A 1 96 ? -3.443 -6.032 -12.124 1.00 90.00 96 ARG A N 1
ATOM 736 C CA . ARG A 1 96 ? -4.115 -5.966 -10.821 1.00 90.00 96 ARG A CA 1
ATOM 737 C C . ARG A 1 96 ? -3.803 -7.226 -10.030 1.00 90.00 96 ARG A C 1
ATOM 739 O O . ARG A 1 96 ? -4.061 -8.331 -10.503 1.00 90.00 96 ARG A O 1
ATOM 746 N N . VAL A 1 97 ? -3.290 -7.050 -8.821 1.00 90.44 97 VAL A N 1
ATOM 747 C CA . VAL A 1 97 ? -3.066 -8.121 -7.848 1.00 90.44 97 VAL A CA 1
ATOM 748 C C . VAL A 1 97 ? -4.073 -7.957 -6.719 1.00 90.44 97 VAL A C 1
ATOM 750 O O . VAL A 1 97 ? -4.317 -6.847 -6.248 1.00 90.44 97 VAL A O 1
ATOM 753 N N . THR A 1 98 ? -4.685 -9.066 -6.314 1.00 92.88 98 THR A N 1
ATOM 754 C CA . THR A 1 98 ? -5.676 -9.097 -5.233 1.00 92.88 98 THR A CA 1
ATOM 755 C C . THR A 1 98 ? -5.049 -9.715 -3.996 1.00 92.88 98 THR A C 1
ATOM 757 O O . THR A 1 98 ? -4.464 -10.794 -4.080 1.00 92.88 98 THR A O 1
ATOM 760 N N . PHE A 1 99 ? -5.204 -9.048 -2.860 1.00 91.94 99 PHE A N 1
ATOM 761 C CA . PHE A 1 99 ? -4.725 -9.509 -1.565 1.00 91.94 99 PHE A CA 1
ATOM 762 C C . PHE A 1 99 ? -5.893 -9.753 -0.619 1.00 91.94 99 PHE A C 1
ATOM 764 O O . PHE A 1 99 ? -6.930 -9.093 -0.712 1.00 91.94 99 PHE A O 1
ATOM 771 N N . TYR A 1 100 ? -5.688 -10.684 0.310 1.00 93.12 100 TYR A N 1
ATOM 772 C CA . TYR A 1 100 ? -6.636 -11.026 1.361 1.00 93.12 100 TYR A CA 1
ATOM 773 C C . TYR A 1 100 ? -5.961 -10.827 2.712 1.00 93.12 100 TYR A C 1
ATOM 775 O O . TYR A 1 100 ? -4.846 -11.305 2.927 1.00 93.12 100 TYR A O 1
ATOM 783 N N . THR A 1 101 ? -6.625 -10.116 3.614 1.00 92.38 101 THR A N 1
ATOM 784 C CA . THR A 1 101 ? -6.182 -10.000 5.005 1.00 92.38 101 THR A CA 1
ATOM 785 C C . THR A 1 101 ? -6.582 -11.225 5.827 1.00 92.38 101 THR A C 1
ATOM 787 O O . THR A 1 101 ? -7.344 -12.081 5.373 1.00 92.38 101 THR A O 1
ATOM 790 N N . SER A 1 102 ? -6.125 -11.286 7.080 1.00 90.44 102 SER A N 1
ATOM 791 C CA . SER A 1 102 ? -6.482 -12.346 8.030 1.00 90.44 102 SER A CA 1
ATOM 792 C C . SER A 1 102 ? -7.984 -12.405 8.321 1.00 90.44 102 SER A C 1
ATOM 794 O O . SER A 1 102 ? -8.529 -13.490 8.508 1.00 90.44 102 SER A O 1
ATOM 796 N N . LYS A 1 103 ? -8.676 -11.256 8.332 1.00 92.25 103 LYS A N 1
ATOM 797 C CA . LYS A 1 103 ? -10.144 -11.182 8.445 1.00 92.25 103 LYS A CA 1
ATOM 798 C C . LYS A 1 103 ? -10.855 -11.322 7.088 1.00 92.25 103 LYS A C 1
ATOM 800 O O . LYS A 1 103 ? -12.053 -11.065 7.003 1.00 92.25 103 LYS A O 1
ATOM 805 N N . ASN A 1 104 ? -10.142 -11.742 6.040 1.00 92.19 104 ASN A N 1
ATOM 806 C CA . ASN A 1 104 ? -10.659 -11.961 4.689 1.00 92.19 104 ASN A CA 1
ATOM 807 C C . ASN A 1 104 ? -11.183 -10.679 4.004 1.00 92.19 104 ASN A C 1
ATOM 809 O O . ASN A 1 104 ? -12.035 -10.747 3.112 1.00 92.19 104 ASN A O 1
ATOM 813 N N . ASN A 1 105 ? -10.668 -9.511 4.404 1.00 92.06 105 ASN A N 1
ATOM 814 C CA . ASN A 1 105 ? -10.889 -8.266 3.679 1.00 92.06 105 ASN A CA 1
ATOM 815 C C . ASN A 1 105 ? -10.017 -8.240 2.424 1.00 92.06 105 ASN A C 1
ATOM 817 O O . ASN A 1 105 ? -8.889 -8.734 2.427 1.00 92.06 105 ASN A O 1
ATOM 821 N N . ILE A 1 106 ? -10.547 -7.654 1.353 1.00 91.94 106 ILE A N 1
ATOM 822 C CA . ILE A 1 106 ? -9.876 -7.602 0.056 1.00 91.94 106 ILE A CA 1
ATOM 823 C C . ILE A 1 106 ? -9.324 -6.200 -0.174 1.00 91.94 106 ILE A C 1
ATOM 825 O O . ILE A 1 106 ? -10.035 -5.209 0.010 1.00 91.94 106 ILE A O 1
ATOM 829 N N . PHE A 1 107 ? -8.086 -6.128 -0.651 1.00 91.94 107 PHE A N 1
ATOM 830 C CA . PHE A 1 107 ? -7.521 -4.916 -1.232 1.00 91.94 107 PHE A CA 1
ATOM 831 C C . PHE A 1 107 ? -6.744 -5.235 -2.502 1.00 91.94 107 PHE A C 1
ATOM 833 O O . PHE A 1 107 ? -6.387 -6.386 -2.773 1.00 91.94 107 PHE A O 1
ATOM 840 N N . TYR A 1 108 ? -6.507 -4.198 -3.297 1.00 90.00 108 TYR A N 1
ATOM 841 C CA . TYR A 1 108 ? -5.922 -4.341 -4.622 1.00 90.00 108 TYR A CA 1
ATOM 842 C C . TYR A 1 108 ? -4.654 -3.513 -4.736 1.00 90.00 108 TYR A C 1
ATOM 844 O O . TYR A 1 108 ? -4.631 -2.356 -4.313 1.00 90.00 108 TYR A O 1
ATOM 852 N N . LEU A 1 109 ? -3.641 -4.106 -5.364 1.00 88.56 109 LEU A N 1
ATOM 853 C CA . LEU A 1 109 ? -2.533 -3.382 -5.970 1.00 88.56 109 LEU A CA 1
ATOM 854 C C . LEU A 1 109 ? -2.794 -3.304 -7.466 1.00 88.56 109 LEU A C 1
ATOM 856 O O . LEU A 1 109 ? -3.011 -4.321 -8.124 1.00 88.56 109 LEU A O 1
ATOM 860 N N . GLU A 1 110 ? -2.747 -2.099 -7.999 1.00 87.88 110 GLU A N 1
ATOM 861 C CA . GLU A 1 110 ? -2.825 -1.822 -9.422 1.00 87.88 110 GLU A CA 1
ATOM 862 C C . GLU A 1 110 ? -1.495 -1.235 -9.863 1.00 87.88 110 GLU A C 1
ATOM 864 O O . GLU A 1 110 ? -1.040 -0.224 -9.338 1.00 87.88 110 GLU A O 1
ATOM 869 N N . LEU A 1 111 ? -0.858 -1.899 -10.817 1.00 85.06 111 LEU A N 1
ATOM 870 C CA . LEU A 1 111 ? 0.387 -1.472 -11.426 1.00 85.06 111 LEU A CA 1
ATOM 871 C C . LEU A 1 111 ? 0.100 -1.129 -12.881 1.00 85.06 111 LEU A C 1
ATOM 873 O O . LEU A 1 111 ? -0.457 -1.951 -13.607 1.00 85.06 111 LEU A O 1
ATOM 877 N N . ALA A 1 112 ? 0.501 0.059 -13.308 1.00 86.00 112 ALA A N 1
ATOM 878 C CA . ALA A 1 112 ? 0.550 0.446 -14.708 1.00 86.00 112 ALA A CA 1
ATOM 879 C C . ALA A 1 112 ? 1.996 0.803 -15.048 1.00 86.00 112 ALA A C 1
ATOM 881 O O . ALA A 1 112 ? 2.539 1.740 -14.470 1.00 86.00 112 ALA A O 1
ATOM 882 N N . ILE A 1 113 ? 2.637 0.058 -15.943 1.00 85.50 113 ILE A N 1
ATOM 883 C CA . ILE A 1 113 ? 4.023 0.307 -16.367 1.00 85.50 113 ILE A CA 1
ATOM 884 C C . ILE A 1 113 ? 4.119 0.282 -17.884 1.00 85.50 113 ILE A C 1
ATOM 886 O O . ILE A 1 113 ? 3.363 -0.431 -18.536 1.00 85.50 113 ILE A O 1
ATOM 890 N N . ASP A 1 114 ? 5.067 1.021 -18.452 1.00 83.62 114 ASP A N 1
ATOM 891 C CA . ASP A 1 114 ? 5.437 0.819 -19.852 1.00 83.62 114 ASP A CA 1
ATOM 892 C C . ASP A 1 114 ? 5.918 -0.617 -20.054 1.00 83.62 114 ASP A C 1
ATOM 894 O O . ASP A 1 114 ? 6.691 -1.139 -19.238 1.00 83.62 114 ASP A O 1
ATOM 898 N N . ARG A 1 115 ? 5.486 -1.244 -21.152 1.00 80.25 115 ARG A N 1
ATOM 899 C CA . ARG A 1 115 ? 5.979 -2.560 -21.552 1.00 80.25 115 ARG A CA 1
ATOM 900 C C . ARG A 1 115 ? 7.509 -2.552 -21.554 1.00 80.25 115 ARG A C 1
ATOM 902 O O . ARG A 1 115 ? 8.142 -1.886 -22.368 1.00 80.25 115 ARG A O 1
ATOM 909 N N . THR A 1 116 ? 8.084 -3.308 -20.625 1.00 72.12 116 THR A N 1
ATOM 910 C CA . THR A 1 116 ? 9.529 -3.395 -20.410 1.00 72.12 116 THR A CA 1
ATOM 911 C C . THR A 1 116 ? 9.934 -4.859 -20.494 1.00 72.12 116 THR A C 1
ATOM 913 O O . THR A 1 116 ? 9.405 -5.693 -19.761 1.00 72.12 116 THR A O 1
ATOM 916 N N . GLU A 1 117 ? 10.858 -5.184 -21.396 1.00 71.62 117 GLU A N 1
ATOM 917 C CA . GLU A 1 117 ? 11.402 -6.535 -21.536 1.00 71.62 117 GLU A CA 1
ATOM 918 C C . GLU A 1 117 ? 12.756 -6.610 -20.825 1.00 71.62 117 GLU A C 1
ATOM 920 O O . GLU A 1 117 ? 13.706 -5.913 -21.183 1.00 71.62 117 GLU A O 1
ATOM 925 N N . PHE A 1 118 ? 12.847 -7.458 -19.799 1.00 69.25 118 PHE A N 1
ATOM 926 C CA . PHE A 1 118 ? 14.101 -7.719 -19.095 1.00 69.25 118 PHE A CA 1
ATOM 927 C C . PHE A 1 118 ? 14.826 -8.875 -19.780 1.00 69.25 118 PHE A C 1
ATOM 929 O O . PHE A 1 118 ? 14.552 -10.046 -19.522 1.00 69.25 118 PHE A O 1
ATOM 936 N N . ILE A 1 119 ? 15.743 -8.544 -20.686 1.00 72.75 119 ILE A N 1
ATOM 937 C CA . ILE A 1 119 ? 16.560 -9.540 -21.380 1.00 72.75 119 ILE A CA 1
ATOM 938 C C . ILE A 1 119 ? 17.811 -9.794 -20.541 1.00 72.75 119 ILE A C 1
ATOM 940 O O . ILE A 1 119 ? 18.726 -8.971 -20.495 1.00 72.75 119 ILE A O 1
ATOM 944 N N . LYS A 1 120 ? 17.850 -10.946 -19.870 1.00 66.81 120 LYS A N 1
ATOM 945 C CA . LYS A 1 120 ? 19.038 -11.401 -19.145 1.00 66.81 120 LYS A CA 1
ATOM 946 C C . LYS A 1 120 ? 20.135 -11.743 -20.156 1.00 66.81 120 LYS A C 1
ATOM 948 O O . LYS A 1 120 ? 20.047 -12.754 -20.844 1.00 66.81 120 LYS A O 1
ATOM 953 N N . LEU A 1 121 ? 21.146 -10.881 -20.269 1.00 71.44 121 LEU A N 1
ATOM 954 C CA . LEU A 1 121 ? 22.265 -11.095 -21.195 1.00 71.44 121 LEU A CA 1
ATOM 955 C C . LEU A 1 121 ? 23.291 -12.104 -20.654 1.00 71.44 121 LEU A C 1
ATOM 957 O O . LEU A 1 121 ? 23.909 -12.808 -21.444 1.00 71.44 121 LEU A O 1
ATOM 961 N N . HIS A 1 122 ? 23.464 -12.183 -19.329 1.00 70.94 122 HIS A N 1
ATOM 962 C CA . HIS A 1 122 ? 24.399 -13.092 -18.657 1.00 70.94 122 HIS A CA 1
ATOM 963 C C . HIS A 1 122 ? 23.819 -13.568 -17.319 1.00 70.94 122 HIS A C 1
ATOM 965 O O . HIS A 1 122 ? 22.985 -12.886 -16.725 1.00 70.94 122 HIS A O 1
ATOM 971 N N . ASP A 1 123 ? 24.268 -14.724 -16.827 1.00 66.75 123 ASP A N 1
ATOM 972 C CA . ASP A 1 123 ? 23.997 -15.143 -15.453 1.00 66.75 123 ASP A CA 1
ATOM 973 C C . ASP A 1 123 ? 24.823 -14.296 -14.484 1.00 66.75 123 ASP A C 1
ATOM 975 O O . ASP A 1 123 ? 26.050 -14.354 -14.478 1.00 66.75 123 ASP A O 1
ATOM 979 N N . PHE A 1 124 ? 24.138 -13.470 -13.696 1.00 67.88 124 PHE A N 1
ATOM 980 C CA . PHE A 1 124 ? 24.741 -12.691 -12.620 1.00 67.88 124 PHE A CA 1
ATOM 981 C C . PHE A 1 124 ? 24.543 -13.444 -11.302 1.00 67.88 124 PHE A C 1
ATOM 983 O O . PHE A 1 124 ? 23.448 -13.955 -11.045 1.00 67.88 124 PHE A O 1
ATOM 990 N N . GLU A 1 125 ? 25.574 -13.498 -10.461 1.00 62.84 125 GLU A N 1
ATOM 991 C CA . GLU A 1 125 ? 25.410 -13.902 -9.066 1.00 62.84 125 GLU A CA 1
ATOM 992 C C . GLU A 1 125 ? 24.639 -12.797 -8.335 1.00 62.84 125 GLU A C 1
ATOM 994 O O . GLU A 1 125 ? 24.995 -11.616 -8.407 1.00 62.84 125 GLU A O 1
ATOM 999 N N . VAL A 1 126 ? 23.538 -13.163 -7.673 1.00 60.97 126 VAL A N 1
ATOM 1000 C CA . VAL A 1 126 ? 22.800 -12.232 -6.814 1.00 60.97 126 VAL A CA 1
ATOM 1001 C C . VAL A 1 126 ? 23.735 -11.888 -5.661 1.00 60.97 126 VAL A C 1
ATOM 1003 O O . VAL A 1 126 ? 24.010 -12.745 -4.827 1.00 60.97 126 VAL A O 1
ATOM 1006 N N . GLY A 1 127 ? 24.267 -10.664 -5.654 1.00 58.28 127 GLY A N 1
ATOM 1007 C CA . GLY A 1 127 ? 25.157 -10.208 -4.589 1.00 58.28 127 GLY A CA 1
ATOM 1008 C C . GLY A 1 127 ? 24.490 -10.400 -3.227 1.00 58.28 127 GLY A C 1
ATOM 1009 O O . GLY A 1 127 ? 23.315 -10.049 -3.073 1.00 58.28 127 GLY A O 1
ATOM 1010 N N . GLU A 1 128 ? 25.233 -10.985 -2.282 1.00 58.56 128 GLU A N 1
ATOM 1011 C CA . GLU A 1 128 ? 24.778 -11.219 -0.909 1.00 58.56 128 GLU A CA 1
ATOM 1012 C C . GLU A 1 128 ? 24.175 -9.945 -0.307 1.00 58.56 128 GLU A C 1
ATOM 1014 O O . GLU A 1 128 ? 24.605 -8.820 -0.589 1.00 58.56 128 GLU A O 1
ATOM 1019 N N . ASP A 1 129 ? 23.133 -10.129 0.505 1.00 60.12 129 ASP A N 1
ATOM 1020 C CA . ASP A 1 129 ? 22.518 -9.046 1.258 1.00 60.12 129 ASP A CA 1
ATOM 1021 C C . ASP A 1 129 ? 23.536 -8.552 2.289 1.00 60.12 129 ASP A C 1
ATOM 1023 O O . ASP A 1 129 ? 23.671 -9.137 3.357 1.00 60.12 129 ASP A O 1
ATOM 1027 N N . LEU A 1 130 ? 24.307 -7.517 1.940 1.00 56.69 130 LEU A N 1
ATOM 1028 C CA . LEU A 1 130 ? 25.180 -6.836 2.889 1.00 56.69 130 LEU A CA 1
ATOM 1029 C C . LEU A 1 130 ? 24.285 -6.171 3.931 1.00 56.69 130 LEU A C 1
ATOM 1031 O O . LEU A 1 130 ? 23.782 -5.062 3.725 1.00 56.69 130 LEU A O 1
ATOM 1035 N N . ASN A 1 131 ? 24.055 -6.878 5.033 1.00 64.06 131 ASN A N 1
ATOM 1036 C CA . ASN A 1 131 ? 23.266 -6.369 6.133 1.00 64.06 131 ASN A CA 1
ATOM 1037 C C . ASN A 1 131 ? 24.014 -5.157 6.721 1.00 64.06 131 ASN A C 1
ATOM 1039 O O . ASN A 1 131 ? 25.193 -5.280 7.068 1.00 64.06 131 ASN A O 1
ATOM 1043 N N . PRO A 1 132 ? 23.390 -3.971 6.824 1.00 63.59 132 PRO A N 1
ATOM 1044 C CA . PRO A 1 132 ? 24.049 -2.794 7.383 1.00 63.59 132 PRO A CA 1
ATOM 1045 C C . PRO A 1 132 ? 24.591 -3.055 8.793 1.00 63.59 132 PRO A C 1
ATOM 1047 O O . PRO A 1 132 ? 25.654 -2.535 9.125 1.00 63.59 132 PRO A O 1
ATOM 1050 N N . ASP A 1 133 ? 23.937 -3.915 9.580 1.00 70.69 133 ASP A N 1
ATOM 1051 C CA . ASP A 1 133 ? 24.440 -4.324 10.892 1.00 70.69 133 ASP A CA 1
ATOM 1052 C C . ASP A 1 133 ? 25.727 -5.151 10.786 1.00 70.69 133 ASP A C 1
ATOM 1054 O O . ASP A 1 133 ? 26.614 -5.003 11.620 1.00 70.69 133 ASP A O 1
ATOM 1058 N N . GLU A 1 134 ? 25.884 -5.975 9.747 1.00 75.50 134 GLU A N 1
ATOM 1059 C CA . GLU A 1 134 ? 27.114 -6.740 9.499 1.00 75.50 134 GLU A CA 1
ATOM 1060 C C . GLU A 1 134 ? 28.256 -5.839 9.029 1.00 75.50 134 GLU A C 1
ATOM 1062 O O . GLU A 1 134 ? 29.391 -6.012 9.466 1.00 75.50 134 GLU A O 1
ATOM 1067 N N . VAL A 1 135 ? 27.961 -4.836 8.199 1.00 72.31 135 VAL A N 1
ATOM 1068 C CA . VAL A 1 135 ? 28.945 -3.833 7.763 1.00 72.31 135 VAL A CA 1
ATOM 1069 C C . VAL A 1 135 ? 29.392 -2.966 8.943 1.00 72.31 135 VAL A C 1
ATOM 1071 O O . VAL A 1 135 ? 30.584 -2.709 9.108 1.00 72.31 135 VAL A O 1
ATOM 1074 N N . ILE A 1 136 ? 28.459 -2.541 9.801 1.00 76.31 136 ILE A N 1
ATOM 1075 C CA . ILE A 1 136 ? 28.775 -1.792 11.024 1.00 76.31 136 ILE A CA 1
ATOM 1076 C C . ILE A 1 136 ? 29.543 -2.682 12.002 1.00 76.31 136 ILE A C 1
ATOM 1078 O O . ILE A 1 136 ? 30.531 -2.231 12.579 1.00 76.31 136 ILE A O 1
ATOM 1082 N N . ALA A 1 137 ? 29.151 -3.946 12.172 1.00 74.94 137 ALA A N 1
ATOM 1083 C CA . ALA A 1 137 ? 29.873 -4.897 13.010 1.00 74.94 137 ALA A CA 1
ATOM 1084 C C . ALA A 1 137 ? 31.298 -5.139 12.494 1.00 74.94 137 ALA A C 1
ATOM 1086 O O . ALA A 1 137 ? 32.225 -5.138 13.299 1.00 74.94 137 ALA A O 1
ATOM 1087 N N . GLN A 1 138 ? 31.500 -5.267 11.178 1.00 73.75 138 GLN A N 1
ATOM 1088 C CA . GLN A 1 138 ? 32.828 -5.348 10.562 1.00 73.75 138 GLN A CA 1
ATOM 1089 C C . GLN A 1 138 ? 33.637 -4.073 10.808 1.00 73.75 138 GLN A C 1
ATOM 1091 O O . GLN A 1 138 ? 34.751 -4.164 11.311 1.00 73.75 138 GLN A O 1
ATOM 1096 N N . ALA A 1 139 ? 33.068 -2.888 10.576 1.00 71.00 139 ALA A N 1
ATOM 1097 C CA . ALA A 1 139 ? 33.753 -1.620 10.831 1.00 71.00 139 ALA A CA 1
ATOM 1098 C C . ALA A 1 139 ? 34.105 -1.426 12.319 1.00 71.00 139 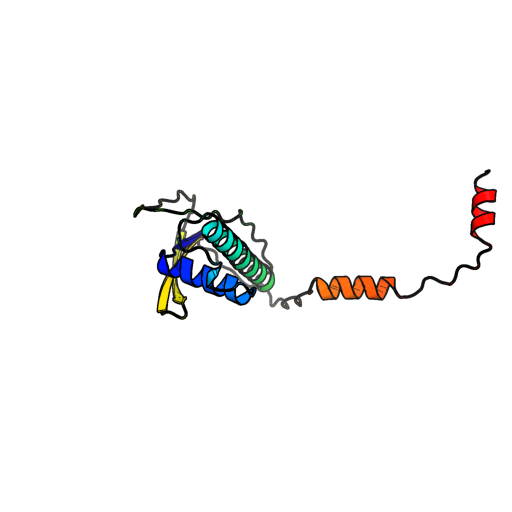ALA A C 1
ATOM 1100 O O . ALA A 1 139 ? 35.159 -0.886 12.655 1.00 71.00 139 ALA A O 1
ATOM 1101 N N . THR A 1 140 ? 33.248 -1.899 13.228 1.00 70.44 140 THR A N 1
ATOM 1102 C CA . THR A 1 140 ? 33.487 -1.832 14.678 1.00 70.44 140 THR A CA 1
ATOM 1103 C C . THR A 1 140 ? 34.517 -2.876 15.124 1.00 70.44 140 THR A C 1
ATOM 1105 O O . THR A 1 140 ? 35.326 -2.600 16.007 1.00 70.44 140 THR A O 1
ATOM 1108 N N . ALA A 1 141 ? 34.536 -4.059 14.502 1.00 63.06 141 ALA A N 1
ATOM 1109 C CA . ALA A 1 141 ? 35.525 -5.107 14.754 1.00 63.06 141 ALA A CA 1
ATOM 1110 C C . ALA A 1 141 ? 36.918 -4.737 14.210 1.00 63.06 141 ALA A C 1
ATOM 1112 O O . ALA A 1 141 ? 37.928 -4.986 14.874 1.00 63.06 141 ALA A O 1
ATOM 1113 N N . GLU A 1 142 ? 36.979 -4.085 13.048 1.00 59.50 142 GLU A N 1
ATOM 1114 C CA . GLU A 1 142 ? 38.209 -3.527 12.477 1.00 59.50 142 GLU A CA 1
ATOM 1115 C C . GLU A 1 142 ? 38.694 -2.301 13.266 1.00 59.50 142 GLU A C 1
ATOM 1117 O O . GLU A 1 142 ? 39.893 -2.157 13.490 1.00 59.50 142 GLU A O 1
ATOM 1122 N N . GLY A 1 143 ? 37.784 -1.484 13.809 1.00 55.28 143 GLY A N 1
ATOM 1123 C CA . GLY A 1 143 ? 38.112 -0.396 14.739 1.00 55.28 143 GLY A CA 1
ATOM 1124 C C . GLY A 1 143 ? 38.616 -0.852 16.117 1.00 55.28 143 GLY A C 1
ATOM 1125 O O . GLY A 1 143 ? 39.171 -0.043 16.859 1.00 55.28 143 GLY A O 1
ATOM 1126 N N . ASN A 1 144 ? 38.461 -2.136 16.460 1.00 52.03 144 ASN A N 1
ATOM 1127 C CA . ASN A 1 144 ? 38.918 -2.712 17.730 1.00 52.03 144 ASN A CA 1
ATOM 1128 C C . ASN A 1 144 ? 40.171 -3.595 17.582 1.00 52.03 144 ASN A C 1
ATOM 1130 O O . ASN A 1 144 ? 40.620 -4.214 18.549 1.00 52.03 144 ASN A O 1
ATOM 1134 N N . SER A 1 145 ? 40.761 -3.637 16.384 1.00 51.62 145 SER A N 1
ATOM 1135 C CA . SER A 1 145 ? 42.040 -4.296 16.131 1.00 51.62 145 SER A CA 1
ATOM 1136 C C . SER A 1 145 ? 43.153 -3.248 16.036 1.00 51.62 145 SER A C 1
ATOM 1138 O O . SER A 1 145 ? 43.386 -2.652 14.995 1.00 51.62 145 SER A O 1
ATOM 1140 N N . GLN A 1 146 ? 43.851 -3.081 17.166 1.00 45.47 146 GLN A N 1
ATOM 1141 C CA . GLN A 1 146 ? 45.113 -2.350 17.365 1.00 45.47 146 GLN A CA 1
ATOM 1142 C C . GLN A 1 146 ? 45.061 -0.813 17.298 1.00 45.47 146 GLN A C 1
ATOM 1144 O O . GLN A 1 146 ? 45.465 -0.185 16.326 1.00 45.47 146 GLN A O 1
ATOM 1149 N N . LEU A 1 147 ? 44.788 -0.203 18.453 1.00 42.03 147 LEU A N 1
ATOM 1150 C CA . LEU A 1 147 ? 45.668 0.872 18.915 1.00 42.03 147 LEU A CA 1
ATOM 1151 C C . LEU A 1 147 ? 46.906 0.196 19.532 1.00 42.03 147 LEU A C 1
ATOM 1153 O O . LEU A 1 147 ? 46.750 -0.542 20.511 1.00 42.03 147 LEU A O 1
ATOM 1157 N N . PRO A 1 148 ? 48.129 0.392 19.007 1.00 43.53 148 PRO A N 1
ATOM 1158 C CA . PRO A 1 148 ? 49.321 0.140 19.801 1.00 43.53 148 PRO A CA 1
ATOM 1159 C C . PRO A 1 148 ? 49.219 1.013 21.054 1.00 43.53 148 PRO A C 1
ATOM 1161 O O . PRO A 1 148 ? 48.832 2.179 20.964 1.00 43.53 148 PRO A O 1
ATOM 1164 N N . ALA A 1 149 ? 49.541 0.461 22.223 1.00 46.44 149 ALA A N 1
ATOM 1165 C CA . ALA A 1 149 ? 49.730 1.267 23.418 1.00 46.44 149 ALA A CA 1
ATOM 1166 C C . ALA A 1 149 ? 50.846 2.279 23.125 1.00 46.44 149 ALA A C 1
ATOM 1168 O O . ALA A 1 149 ? 52.020 1.917 23.079 1.00 46.44 149 ALA A O 1
ATOM 1169 N N . VAL A 1 150 ? 50.465 3.526 22.858 1.00 43.69 150 VAL A N 1
ATOM 1170 C CA . VAL A 1 150 ? 51.408 4.629 22.713 1.00 43.69 150 VAL A CA 1
ATOM 1171 C C . VAL A 1 150 ? 51.891 4.935 24.124 1.00 43.69 150 VAL A C 1
ATOM 1173 O O . VAL A 1 150 ? 51.111 5.369 24.974 1.00 43.69 150 VAL A O 1
ATOM 1176 N N . GLU A 1 151 ? 53.155 4.617 24.400 1.00 48.78 151 GLU A N 1
ATOM 1177 C CA . GLU A 1 151 ? 53.831 5.064 25.612 1.00 48.78 151 GLU A CA 1
ATOM 1178 C C . GLU A 1 151 ? 53.634 6.580 25.754 1.00 48.78 151 GLU A C 1
ATOM 1180 O O . GLU A 1 151 ? 53.766 7.338 24.792 1.00 48.78 151 GLU A O 1
ATOM 1185 N N . ALA A 1 152 ? 53.295 7.028 26.962 1.00 49.84 152 ALA A N 1
ATOM 1186 C CA . ALA A 1 152 ? 52.942 8.409 27.290 1.00 49.84 152 ALA A CA 1
ATOM 1187 C C . ALA A 1 152 ? 54.119 9.416 27.199 1.00 49.84 152 ALA A C 1
ATOM 1189 O O . ALA A 1 152 ? 54.137 10.398 27.934 1.00 49.84 152 ALA A O 1
ATOM 1190 N N . GLY A 1 153 ? 55.114 9.169 26.338 1.00 49.16 153 GLY A N 1
ATOM 1191 C CA . GLY A 1 153 ? 56.272 10.036 26.096 1.00 49.16 153 GLY A CA 1
ATOM 1192 C C . GLY A 1 153 ? 56.222 10.830 24.784 1.00 49.16 153 GLY A C 1
ATOM 1193 O O . GLY A 1 153 ? 56.884 11.856 24.682 1.00 49.16 153 GLY A O 1
ATOM 1194 N N . ASP A 1 154 ? 55.415 10.409 23.804 1.00 56.62 154 ASP A N 1
ATOM 1195 C CA . ASP A 1 154 ? 55.466 10.951 22.430 1.00 56.62 154 ASP A CA 1
ATOM 1196 C C . ASP A 1 154 ? 54.660 12.258 22.242 1.00 56.62 154 ASP A C 1
ATOM 1198 O O . ASP A 1 154 ? 54.927 13.074 21.360 1.00 56.62 154 ASP A O 1
ATOM 1202 N N . GLN A 1 155 ? 53.662 12.503 23.102 1.00 57.97 155 GLN A N 1
ATOM 1203 C CA . GLN A 1 155 ? 52.811 13.700 22.996 1.00 57.97 155 GLN A CA 1
ATOM 1204 C C . GLN A 1 155 ? 53.564 14.986 23.372 1.00 57.97 155 GLN A C 1
ATOM 1206 O O . GLN A 1 155 ? 53.333 16.031 22.765 1.00 57.97 155 GLN A O 1
ATOM 1211 N N . ASP A 1 156 ? 54.502 14.906 24.319 1.00 59.78 156 ASP A N 1
ATOM 1212 C CA . ASP A 1 156 ? 55.340 16.038 24.728 1.00 59.78 156 ASP A CA 1
ATOM 1213 C C . ASP A 1 156 ? 56.391 16.402 23.664 1.00 59.78 156 ASP A C 1
ATOM 1215 O O . ASP A 1 156 ? 56.676 17.584 23.461 1.00 59.78 156 ASP A O 1
ATOM 1219 N N . GLU A 1 157 ? 56.941 15.425 22.929 1.00 66.88 157 GLU A N 1
ATOM 1220 C CA . GLU A 1 157 ? 57.889 15.693 21.835 1.00 66.88 157 GLU A CA 1
ATOM 1221 C C . GLU A 1 157 ? 57.216 16.349 20.623 1.00 66.88 157 GLU A C 1
ATOM 1223 O O . GLU A 1 157 ? 57.777 17.278 20.032 1.00 66.88 157 GLU A O 1
ATOM 1228 N N . LEU A 1 158 ? 55.984 15.945 20.301 1.00 61.16 158 LEU A N 1
ATOM 1229 C CA . LEU A 1 158 ? 55.179 16.564 19.244 1.00 61.16 158 LEU A CA 1
ATOM 1230 C C . LEU A 1 158 ? 54.839 18.031 19.545 1.00 61.16 158 LEU A C 1
ATOM 1232 O O . LEU A 1 158 ? 54.926 18.878 18.655 1.00 61.16 158 LEU A O 1
ATOM 1236 N N . LEU A 1 159 ? 54.507 18.359 20.796 1.00 70.31 159 LEU A N 1
ATOM 1237 C CA . LEU A 1 159 ? 54.220 19.739 21.210 1.00 70.31 159 LEU A CA 1
ATOM 1238 C C . LEU A 1 159 ? 55.472 20.625 21.131 1.00 70.31 159 LEU A C 1
ATOM 1240 O O . LEU A 1 159 ? 55.411 21.740 20.610 1.00 70.31 159 LEU A O 1
ATOM 1244 N N . LYS A 1 160 ? 56.628 20.085 21.533 1.00 70.44 160 LYS A N 1
ATOM 1245 C CA . LYS A 1 160 ? 57.932 20.758 21.430 1.00 70.44 160 LYS A CA 1
ATOM 1246 C C . LYS A 1 160 ? 58.371 20.986 19.982 1.00 70.44 160 LYS A C 1
ATOM 1248 O O . LYS A 1 160 ? 58.968 22.014 19.667 1.00 70.44 160 LYS A O 1
ATOM 1253 N N . SER A 1 161 ? 58.061 20.042 19.092 1.00 66.56 161 SER A N 1
ATOM 1254 C CA . SER A 1 161 ? 58.324 20.138 17.651 1.00 66.56 161 SER A CA 1
ATOM 1255 C C . SER A 1 161 ? 57.484 21.216 16.960 1.00 66.56 161 SER A C 1
ATOM 1257 O O . SER A 1 161 ? 57.897 21.718 15.914 1.00 66.56 161 SER A O 1
ATOM 1259 N N . LEU A 1 162 ? 56.314 21.557 17.504 1.00 71.94 162 LEU A N 1
ATOM 1260 C CA . LEU A 1 162 ? 55.397 22.547 16.933 1.00 71.94 162 LEU A CA 1
ATOM 1261 C C . LEU A 1 162 ? 55.638 23.973 17.458 1.00 71.94 162 LEU A C 1
ATOM 1263 O O . LEU A 1 162 ? 54.968 24.902 17.012 1.00 71.94 162 LEU A O 1
ATOM 1267 N N . GLY A 1 163 ? 56.628 24.163 18.337 1.00 61.66 163 GLY A N 1
ATOM 1268 C CA . GLY A 1 163 ? 57.098 25.486 18.756 1.00 61.66 163 GLY A CA 1
ATOM 1269 C C . GLY A 1 163 ? 56.201 26.207 19.765 1.00 61.66 163 GLY A C 1
ATOM 1270 O O . G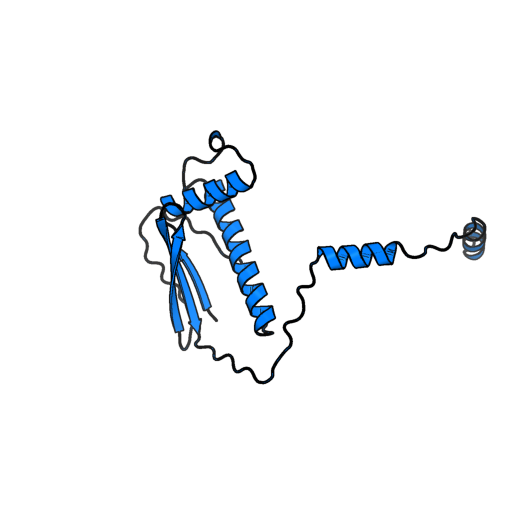LY A 1 163 ? 56.212 27.440 19.786 1.00 61.66 163 GLY A O 1
ATOM 1271 N N . PHE A 1 164 ? 55.450 25.459 20.579 1.00 47.69 164 PHE A N 1
ATOM 1272 C CA . PHE A 1 164 ? 54.824 25.962 21.807 1.00 47.69 164 PHE A CA 1
ATOM 1273 C C . PHE A 1 164 ? 55.703 25.693 23.033 1.00 47.69 164 PHE A C 1
ATOM 1275 O O . PHE A 1 164 ? 56.414 24.661 23.045 1.00 47.69 164 PHE A O 1
#

Radius of gyration: 25.6 Å; chains: 1; bounding box: 75×41×52 Å

Sequence (164 aa):
SGLVVLNFSAATAMELYENYMVNMGMPKSELASAHTSDEVSNIMGELMNQIVGDFTGKIRRELQTNITQNQPKMLVLNKQVVLSVDTQLDQPESRRVTFYTSKNNIFYLELAIDRTEFIKLHDFEVGEDLNPDEVIAQATAEGNSQLPAVEAGDQDELLKSLGF

Secondary structure (DSSP, 8-state):
-EEEEEE--HHHHHHHHHHHHHHTT--GGGS-S-TTSHHHHHHHHHHHHHHHHHHHHHHHHHHT-----PPP-----SS----------SSEEEEEEEEE-TT--EEEEEEEEE-------S---------HHHHHHHHHHHTTS------TTHHHHHHHHTT-